Protein AF-A0A1J5H4K7-F1 (afdb_monomer_lite)

Structure (mmCIF, N/CA/C/O backbone):
data_AF-A0A1J5H4K7-F1
#
_entry.id   AF-A0A1J5H4K7-F1
#
loop_
_atom_site.group_PDB
_atom_site.id
_atom_site.type_symbol
_atom_site.label_atom_id
_atom_site.label_alt_id
_atom_site.label_comp_id
_atom_site.label_asym_id
_atom_site.label_entity_id
_atom_site.label_seq_id
_atom_site.pdbx_PDB_ins_code
_atom_site.Cartn_x
_atom_site.Cartn_y
_atom_site.Cartn_z
_atom_site.occupancy
_atom_site.B_iso_or_equiv
_atom_site.auth_seq_id
_atom_site.auth_comp_id
_atom_site.auth_asym_id
_atom_site.auth_atom_id
_atom_site.pdbx_PDB_model_num
ATOM 1 N N . MET A 1 1 ? 2.446 -22.734 0.315 1.00 34.53 1 MET A N 1
ATOM 2 C CA . MET A 1 1 ? 1.954 -21.987 -0.861 1.00 34.53 1 MET A CA 1
ATOM 3 C C . MET A 1 1 ? 2.165 -20.518 -0.540 1.00 34.53 1 MET A C 1
ATOM 5 O O . MET A 1 1 ? 1.490 -20.014 0.342 1.00 34.53 1 MET A O 1
ATOM 9 N N . TYR A 1 2 ? 3.209 -19.891 -1.085 1.00 38.25 2 TYR A N 1
ATOM 10 C CA . TYR A 1 2 ? 3.512 -18.499 -0.746 1.00 38.25 2 TYR A CA 1
ATOM 11 C C . TYR A 1 2 ? 2.624 -17.568 -1.578 1.00 38.25 2 TYR A C 1
ATOM 13 O O . TYR A 1 2 ? 2.773 -17.492 -2.799 1.00 38.25 2 TYR A O 1
ATOM 21 N N . ASP A 1 3 ? 1.687 -16.920 -0.890 1.00 46.75 3 ASP A N 1
ATOM 22 C CA . ASP A 1 3 ? 0.811 -15.863 -1.394 1.00 46.75 3 ASP A CA 1
ATOM 23 C C . ASP A 1 3 ? 1.637 -14.615 -1.733 1.00 46.75 3 ASP A C 1
ATOM 25 O O . ASP A 1 3 ? 1.971 -13.806 -0.865 1.00 46.75 3 ASP A O 1
ATOM 29 N N . TYR A 1 4 ? 1.959 -14.460 -3.012 1.00 50.16 4 TYR A N 1
ATOM 30 C CA . TYR A 1 4 ? 2.539 -13.248 -3.584 1.00 50.16 4 TYR A CA 1
ATOM 31 C C . TYR A 1 4 ? 1.491 -12.668 -4.530 1.00 50.16 4 TYR A C 1
ATOM 33 O O . TYR A 1 4 ? 1.376 -13.161 -5.642 1.00 50.16 4 TYR A O 1
ATOM 41 N N . PHE A 1 5 ? 0.649 -11.759 -4.031 1.00 52.06 5 PHE A N 1
ATOM 42 C CA . PHE A 1 5 ? -0.371 -11.036 -4.816 1.00 52.06 5 PHE A CA 1
ATOM 43 C C . PHE A 1 5 ? -0.649 -9.607 -4.290 1.00 52.06 5 PHE A C 1
ATOM 45 O O . PHE A 1 5 ? -1.360 -8.826 -4.911 1.00 52.06 5 PHE A O 1
ATOM 52 N N . LYS A 1 6 ? -0.113 -9.218 -3.125 1.00 63.38 6 LYS A N 1
ATOM 53 C CA . LYS A 1 6 ? -0.723 -8.165 -2.284 1.00 63.38 6 LYS A CA 1
ATOM 54 C C . LYS A 1 6 ? -0.451 -6.718 -2.721 1.00 63.38 6 LYS A C 1
ATOM 56 O O . LYS A 1 6 ? -1.143 -5.814 -2.267 1.00 63.38 6 LYS A O 1
ATOM 61 N N . GLN A 1 7 ? 0.558 -6.469 -3.557 1.00 62.12 7 GLN A N 1
ATOM 62 C CA . GLN A 1 7 ? 1.024 -5.101 -3.850 1.00 62.12 7 GLN A CA 1
ATOM 63 C C . GLN A 1 7 ? 0.368 -4.483 -5.086 1.00 62.12 7 GLN A C 1
ATOM 65 O O . GLN A 1 7 ? 0.087 -3.282 -5.097 1.00 62.12 7 GLN A O 1
ATOM 70 N N . PHE A 1 8 ? 0.107 -5.295 -6.115 1.00 68.50 8 PHE A N 1
ATOM 71 C CA . PHE A 1 8 ? -0.529 -4.812 -7.338 1.00 68.50 8 PHE A CA 1
ATOM 72 C C . PHE A 1 8 ? -1.960 -4.363 -7.074 1.00 68.50 8 PHE A C 1
ATOM 74 O O . PHE A 1 8 ? -2.347 -3.304 -7.550 1.00 68.50 8 PHE A O 1
ATOM 81 N N . ASP A 1 9 ? -2.708 -5.114 -6.267 1.00 73.81 9 ASP A N 1
ATOM 82 C CA . ASP A 1 9 ? -4.101 -4.796 -5.955 1.00 73.81 9 ASP A CA 1
ATOM 83 C C . ASP A 1 9 ? -4.224 -3.445 -5.241 1.00 73.81 9 ASP A C 1
ATOM 85 O O . ASP A 1 9 ? -5.035 -2.606 -5.632 1.00 73.81 9 ASP A O 1
ATOM 89 N N . ILE A 1 10 ? -3.362 -3.180 -4.251 1.00 77.19 10 ILE A N 1
ATOM 90 C CA . ILE A 1 10 ? -3.341 -1.896 -3.535 1.00 77.19 10 ILE A CA 1
ATOM 91 C C . ILE A 1 10 ? -2.958 -0.764 -4.490 1.00 77.19 10 ILE A C 1
ATOM 93 O O . ILE A 1 10 ? -3.667 0.240 -4.565 1.00 77.19 10 ILE A O 1
ATOM 97 N N . TRP A 1 11 ? -1.877 -0.920 -5.263 1.00 74.31 11 TRP A N 1
ATOM 98 C CA . TRP A 1 11 ? -1.497 0.088 -6.255 1.00 74.31 11 TRP A CA 1
ATOM 99 C C . TRP A 1 11 ? -2.612 0.329 -7.274 1.00 74.31 11 TRP A C 1
ATOM 101 O O . TRP A 1 11 ? -2.909 1.479 -7.587 1.00 74.31 11 TRP A O 1
ATOM 111 N N . PHE A 1 12 ? -3.259 -0.726 -7.766 1.00 74.62 12 PHE A N 1
ATOM 112 C CA . PHE A 1 12 ? -4.302 -0.643 -8.776 1.00 74.62 12 PHE A CA 1
ATOM 113 C C . PHE A 1 12 ? -5.512 0.125 -8.247 1.00 74.62 12 PHE A C 1
ATOM 115 O O . PHE A 1 12 ? -5.936 1.090 -8.886 1.00 74.62 12 PHE A O 1
ATOM 122 N N . LEU A 1 13 ? -6.009 -0.216 -7.055 1.00 79.19 13 LEU A N 1
ATOM 123 C CA . LEU A 1 13 ? -7.103 0.507 -6.400 1.00 79.19 13 LEU A CA 1
ATOM 124 C C . LEU A 1 13 ? -6.756 1.992 -6.216 1.00 79.19 13 LEU A C 1
ATOM 126 O O . LEU A 1 13 ? -7.519 2.873 -6.624 1.00 79.19 13 LEU A O 1
ATOM 130 N N . LEU A 1 14 ? -5.555 2.281 -5.710 1.00 74.38 14 LEU A N 1
ATOM 131 C CA . LEU A 1 14 ? -5.084 3.654 -5.533 1.00 74.38 14 LEU A CA 1
ATOM 132 C C . LEU A 1 14 ? -4.885 4.382 -6.874 1.00 74.38 14 LEU A C 1
ATOM 134 O O . LEU A 1 14 ? -5.114 5.592 -6.971 1.00 74.38 14 LEU A O 1
ATOM 138 N N . SER A 1 15 ? -4.469 3.687 -7.937 1.00 70.12 15 SER A N 1
ATOM 139 C CA . SER A 1 15 ? -4.314 4.243 -9.290 1.00 70.12 15 SER A CA 1
ATOM 140 C C . SER A 1 15 ? -5.656 4.688 -9.872 1.00 70.12 15 SER A C 1
ATOM 142 O O . SER A 1 15 ? -5.726 5.729 -10.525 1.00 70.12 15 SER A O 1
ATOM 144 N N . LYS A 1 16 ? -6.733 3.967 -9.540 1.00 78.38 16 LYS A N 1
ATOM 145 C CA . LYS A 1 16 ? -8.115 4.289 -9.910 1.00 78.38 16 LYS A CA 1
ATOM 146 C C . LYS A 1 16 ? -8.756 5.355 -9.019 1.00 78.38 16 LYS A C 1
ATOM 148 O O . LYS A 1 16 ? -9.925 5.661 -9.217 1.00 78.38 16 LYS A O 1
ATOM 153 N N . LYS A 1 17 ? -7.987 5.956 -8.098 1.00 75.38 17 LYS A N 1
ATOM 154 C CA . LYS A 1 17 ? -8.454 6.959 -7.124 1.00 75.38 17 LYS A CA 1
ATOM 155 C C . LYS A 1 17 ? -9.605 6.440 -6.251 1.00 75.38 17 LYS A C 1
ATOM 157 O O . LYS A 1 17 ? -10.443 7.224 -5.824 1.00 75.38 17 LYS A O 1
ATOM 162 N N . ILE A 1 18 ? -9.646 5.131 -6.001 1.00 78.00 18 ILE A N 1
ATOM 163 C CA . ILE A 1 18 ? -10.597 4.551 -5.055 1.00 78.00 18 ILE A CA 1
ATOM 164 C C . ILE A 1 18 ? -10.155 4.941 -3.647 1.00 78.00 18 ILE A C 1
ATOM 166 O O . ILE A 1 18 ? -9.008 4.697 -3.262 1.00 78.00 18 ILE A O 1
ATOM 170 N N . GLU A 1 19 ? -11.060 5.554 -2.892 1.00 76.56 19 GLU A N 1
ATOM 171 C CA . GLU A 1 19 ? -10.855 5.807 -1.470 1.00 76.56 19 GLU A CA 1
ATOM 172 C C . GLU A 1 19 ? -10.963 4.488 -0.703 1.00 76.56 19 GLU A C 1
ATOM 174 O O . GLU A 1 19 ? -11.912 3.721 -0.871 1.00 76.56 19 GLU A O 1
ATOM 179 N N . ILE A 1 20 ? -9.951 4.196 0.112 1.00 79.25 20 ILE A N 1
ATOM 180 C CA . ILE A 1 20 ? -9.946 3.014 0.972 1.00 79.25 20 ILE A CA 1
ATOM 181 C C . ILE A 1 20 ? -10.625 3.400 2.285 1.00 79.25 20 ILE A C 1
ATOM 183 O O . ILE A 1 20 ? -10.113 4.244 3.020 1.00 79.25 20 ILE A O 1
ATOM 187 N N . ASP A 1 21 ? -11.754 2.762 2.594 1.00 83.56 21 ASP A N 1
ATOM 188 C CA . ASP A 1 21 ? -12.414 2.907 3.892 1.00 83.56 21 ASP A CA 1
ATOM 189 C C . ASP A 1 21 ? -11.604 2.182 4.980 1.00 83.56 21 ASP A C 1
ATOM 191 O O . ASP A 1 21 ? -11.719 0.970 5.195 1.00 83.56 21 ASP A O 1
ATOM 195 N N . TRP A 1 22 ? -10.763 2.941 5.680 1.00 80.94 22 TRP A N 1
ATOM 196 C CA . TRP A 1 22 ? -9.913 2.427 6.752 1.00 80.94 22 TRP A CA 1
ATOM 197 C C . TRP A 1 22 ? -10.689 1.938 7.973 1.00 80.94 22 TRP A C 1
ATOM 199 O O . TRP A 1 22 ? -10.168 1.094 8.706 1.00 80.94 22 TRP A O 1
ATOM 209 N N . ASN A 1 23 ? -11.916 2.416 8.196 1.00 83.62 23 ASN A N 1
ATOM 210 C CA . ASN A 1 23 ? -12.758 1.916 9.280 1.00 83.62 23 ASN A CA 1
ATOM 211 C C . ASN A 1 23 ? -13.238 0.507 8.945 1.00 83.62 23 ASN A C 1
ATOM 213 O O . ASN A 1 23 ? -13.115 -0.393 9.776 1.00 83.62 23 ASN A O 1
ATOM 217 N N . LEU A 1 24 ? -13.687 0.288 7.707 1.00 86.56 24 LEU A N 1
ATOM 218 C CA . LEU A 1 24 ? -14.074 -1.036 7.229 1.00 86.56 24 LEU A CA 1
ATOM 219 C C . LEU A 1 24 ? -12.886 -2.007 7.208 1.00 86.56 24 LEU A C 1
ATOM 221 O O . LEU A 1 24 ? -13.017 -3.156 7.636 1.00 86.56 24 LEU A O 1
ATOM 225 N N . VAL A 1 25 ? -11.714 -1.557 6.750 1.00 85.94 25 VAL A N 1
ATOM 226 C CA . VAL A 1 25 ? -10.495 -2.381 6.756 1.00 85.94 25 VAL A CA 1
ATOM 227 C C . VAL A 1 25 ? -10.115 -2.773 8.185 1.00 85.94 25 VAL A C 1
ATOM 229 O O . VAL A 1 25 ? -9.937 -3.961 8.453 1.00 85.94 25 VAL A O 1
ATOM 232 N N . ASN A 1 26 ? -10.060 -1.822 9.122 1.00 85.38 26 ASN A N 1
ATOM 233 C CA . ASN A 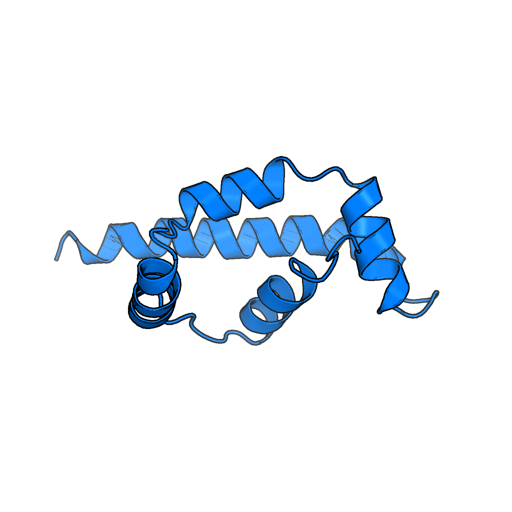1 26 ? -9.746 -2.119 10.522 1.00 85.38 26 ASN A CA 1
ATOM 234 C C . ASN A 1 26 ? -10.806 -3.009 11.185 1.00 85.38 26 ASN A C 1
ATOM 236 O O . ASN A 1 26 ? -10.446 -3.908 11.942 1.00 85.38 26 ASN A O 1
ATOM 240 N N . LEU A 1 27 ? -12.092 -2.824 10.868 1.00 89.00 27 LEU A N 1
ATOM 241 C CA . LEU A 1 27 ? -13.169 -3.696 11.341 1.00 89.00 27 LEU A CA 1
ATOM 242 C C . LEU A 1 27 ? -12.989 -5.133 10.840 1.00 89.00 27 LEU A C 1
ATOM 244 O O . LEU A 1 27 ? -13.172 -6.080 11.596 1.00 89.00 27 LEU A O 1
ATOM 248 N N . LYS A 1 28 ? -12.591 -5.318 9.579 1.00 87.56 28 LYS A N 1
ATOM 249 C CA . LYS A 1 28 ? -12.304 -6.652 9.042 1.00 87.56 28 LYS A CA 1
ATOM 250 C C . LYS A 1 28 ? -11.057 -7.265 9.681 1.00 87.56 28 LYS A C 1
ATOM 252 O O . LYS A 1 28 ? -11.032 -8.468 9.920 1.00 87.56 28 LYS A O 1
ATOM 257 N N . MET A 1 29 ? -10.022 -6.466 9.933 1.00 87.50 29 MET A N 1
ATOM 258 C CA . MET A 1 29 ? -8.760 -6.938 10.514 1.00 87.50 29 MET A CA 1
ATOM 259 C C . MET A 1 29 ? -8.863 -7.237 12.013 1.00 87.50 29 MET A C 1
ATOM 261 O O . MET A 1 29 ? -8.151 -8.119 12.499 1.00 87.50 29 MET A O 1
ATOM 265 N N . SER A 1 30 ? -9.786 -6.591 12.731 1.00 87.94 30 SER A N 1
ATOM 266 C CA . SER A 1 30 ? -10.028 -6.865 14.151 1.00 87.94 30 SER A CA 1
ATOM 267 C C . SER A 1 30 ? -10.508 -8.299 14.396 1.00 87.94 30 SER A C 1
ATOM 269 O O . SER A 1 30 ? -10.132 -8.889 15.405 1.00 87.94 30 SER A O 1
ATOM 271 N N . LEU A 1 31 ? -11.216 -8.908 13.432 1.00 90.19 31 LEU A N 1
ATOM 272 C CA . LEU A 1 31 ? -11.591 -10.332 13.449 1.00 90.19 31 LEU A CA 1
ATOM 273 C C . LEU A 1 31 ? -10.378 -11.276 13.505 1.00 90.19 31 LEU A C 1
ATOM 275 O O . LEU A 1 31 ? -10.508 -12.432 13.892 1.00 90.19 31 LEU A O 1
ATOM 279 N N . TYR A 1 32 ? -9.203 -10.782 13.115 1.00 88.81 32 TYR A N 1
ATOM 280 C CA . TYR A 1 32 ? -7.932 -11.501 13.143 1.00 88.81 32 TYR A CA 1
ATOM 281 C C . TYR A 1 32 ? -6.991 -10.976 14.241 1.00 88.81 32 TYR A C 1
ATOM 283 O O . TYR A 1 32 ? -5.794 -11.262 14.197 1.00 88.81 32 TYR A O 1
ATOM 291 N N . ASN A 1 33 ? -7.494 -10.172 15.189 1.00 85.81 33 ASN A N 1
ATOM 292 C CA . ASN A 1 33 ? -6.715 -9.455 16.207 1.00 85.81 33 ASN A CA 1
ATOM 293 C C . ASN A 1 33 ? -5.570 -8.607 15.619 1.00 85.81 33 ASN A C 1
ATOM 295 O O . ASN A 1 33 ? -4.504 -8.473 16.222 1.00 85.81 33 ASN A O 1
ATOM 299 N N . ARG A 1 34 ? -5.778 -8.026 14.432 1.00 82.88 34 ARG A N 1
ATOM 300 C CA . ARG A 1 34 ? -4.828 -7.110 13.793 1.00 82.88 34 ARG A CA 1
ATOM 301 C C . ARG A 1 34 ? -5.422 -5.714 13.684 1.00 82.88 34 ARG A C 1
ATOM 303 O O . ARG A 1 34 ? -6.624 -5.547 13.498 1.00 82.88 34 ARG A O 1
ATOM 310 N N . LYS A 1 35 ? -4.553 -4.711 13.749 1.00 77.62 35 LYS A N 1
ATOM 311 C CA . LYS A 1 35 ? -4.863 -3.326 13.403 1.00 77.62 35 LYS A CA 1
ATOM 312 C C . LYS A 1 35 ? -4.019 -2.951 12.194 1.00 77.62 35 LYS A C 1
ATOM 314 O O . LYS A 1 35 ? -2.905 -3.443 12.058 1.00 77.62 35 LYS A O 1
ATOM 319 N N . THR A 1 36 ? -4.565 -2.135 11.306 1.00 78.31 36 THR A N 1
ATOM 320 C CA . THR A 1 36 ? -3.845 -1.632 10.135 1.00 78.31 36 THR A CA 1
ATOM 321 C C . THR A 1 36 ? -3.619 -0.139 10.283 1.00 78.31 36 THR A C 1
ATOM 323 O O . THR A 1 36 ? -4.581 0.626 10.372 1.00 78.31 36 THR A O 1
ATOM 326 N N . ASP A 1 37 ? -2.349 0.260 10.295 1.00 80.06 37 ASP A N 1
ATOM 327 C CA . ASP A 1 37 ? -1.913 1.650 10.173 1.00 80.06 37 ASP A CA 1
ATOM 328 C C . ASP A 1 37 ? -1.281 1.867 8.789 1.00 80.06 37 ASP A C 1
ATOM 330 O O . ASP A 1 37 ? -0.480 1.058 8.315 1.00 80.06 37 ASP A O 1
ATOM 334 N N . ILE A 1 38 ? -1.615 2.987 8.148 1.00 78.69 38 ILE A N 1
ATOM 335 C CA . ILE A 1 38 ? -0.968 3.448 6.916 1.00 78.69 38 ILE A CA 1
ATOM 336 C C . ILE A 1 38 ? 0.554 3.479 7.081 1.00 78.69 38 ILE A C 1
ATOM 338 O O . ILE A 1 38 ? 1.266 3.077 6.164 1.00 78.69 38 ILE A O 1
ATOM 342 N N . LYS A 1 39 ? 1.071 3.903 8.242 1.00 79.50 39 LYS A N 1
ATOM 343 C CA . LYS A 1 39 ? 2.522 3.951 8.489 1.00 79.50 39 LYS A CA 1
ATOM 344 C C . LYS A 1 39 ? 3.161 2.566 8.451 1.00 79.50 39 LYS A C 1
ATOM 346 O O . LYS A 1 39 ? 4.223 2.392 7.859 1.00 79.50 39 LYS A O 1
ATOM 351 N N . GLU A 1 40 ? 2.498 1.574 9.033 1.00 77.44 40 GLU A N 1
ATOM 352 C CA . GLU A 1 40 ? 2.955 0.184 8.992 1.00 77.44 40 GLU A CA 1
ATOM 353 C C . GLU A 1 40 ? 2.909 -0.372 7.567 1.00 77.44 40 GLU A C 1
ATOM 355 O O . GLU A 1 40 ? 3.832 -1.064 7.147 1.00 77.44 40 GLU A O 1
ATOM 360 N N . ILE A 1 41 ? 1.878 -0.024 6.792 1.00 79.00 41 ILE A N 1
ATOM 361 C CA . ILE A 1 41 ? 1.766 -0.414 5.380 1.00 79.00 41 ILE A CA 1
ATOM 362 C C . ILE A 1 41 ? 2.892 0.211 4.551 1.00 79.00 41 ILE A C 1
ATOM 364 O O . ILE A 1 41 ? 3.520 -0.489 3.760 1.0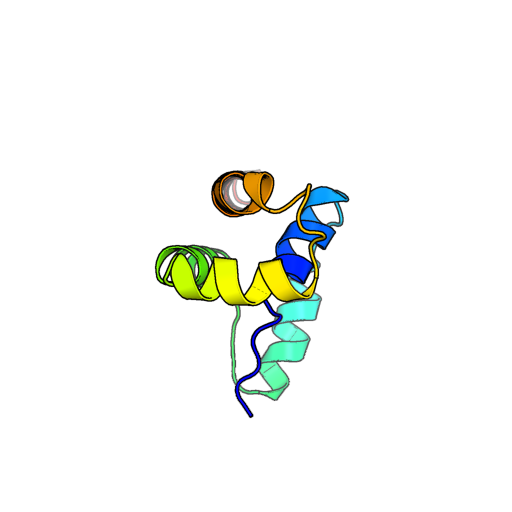0 79.00 41 ILE A O 1
ATOM 368 N N . ILE A 1 42 ? 3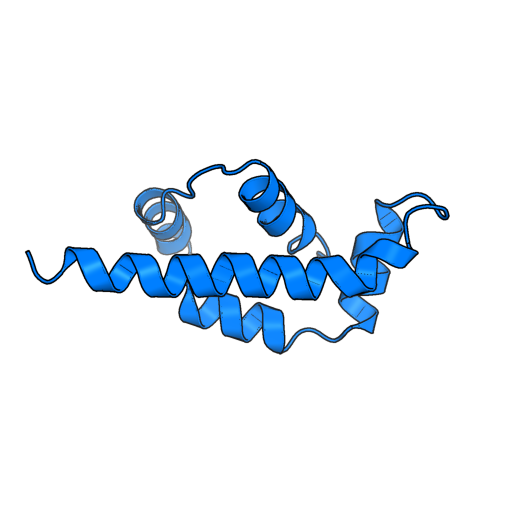.196 1.494 4.758 1.00 80.25 42 ILE A N 1
ATOM 369 C CA . ILE A 1 42 ? 4.324 2.184 4.115 1.00 80.25 42 ILE A CA 1
ATOM 370 C C . ILE A 1 42 ? 5.640 1.467 4.435 1.00 80.25 42 ILE A C 1
ATOM 372 O O . ILE A 1 42 ? 6.422 1.198 3.524 1.00 80.25 42 ILE A O 1
ATOM 376 N N . ASN A 1 43 ? 5.877 1.115 5.701 1.00 79.25 43 ASN A N 1
ATOM 377 C CA . ASN A 1 43 ? 7.092 0.407 6.110 1.00 79.25 43 ASN A CA 1
ATOM 378 C C . ASN A 1 43 ? 7.172 -0.994 5.492 1.00 79.25 43 ASN A C 1
ATOM 380 O O . ASN A 1 43 ? 8.198 -1.344 4.913 1.00 79.25 43 ASN A O 1
ATOM 384 N N . MET A 1 44 ? 6.072 -1.751 5.500 1.00 77.19 44 MET A N 1
ATOM 385 C CA . MET A 1 44 ? 6.008 -3.056 4.839 1.00 77.19 44 MET A CA 1
ATOM 386 C C . MET A 1 44 ? 6.322 -2.950 3.344 1.00 77.19 44 MET A C 1
ATOM 388 O O . MET A 1 44 ? 7.099 -3.742 2.825 1.00 77.19 44 MET A O 1
ATOM 392 N N . VAL A 1 45 ? 5.779 -1.954 2.639 1.00 77.19 45 VAL A N 1
ATOM 393 C CA . VAL A 1 45 ? 6.068 -1.759 1.208 1.00 77.19 45 VAL A CA 1
ATOM 394 C C . VAL A 1 45 ? 7.529 -1.345 0.974 1.00 77.19 45 VAL A C 1
ATOM 396 O O . VAL A 1 45 ? 8.103 -1.732 -0.046 1.00 77.19 45 VAL A O 1
ATOM 399 N N . LYS A 1 46 ? 8.168 -0.615 1.901 1.00 77.50 46 LYS A N 1
ATOM 400 C CA . LYS A 1 46 ? 9.603 -0.260 1.834 1.00 77.50 46 LYS A CA 1
ATOM 401 C C . LYS A 1 46 ? 10.530 -1.460 2.050 1.00 77.50 46 LYS A C 1
ATOM 403 O O . LYS A 1 46 ? 11.569 -1.536 1.403 1.00 77.50 46 LYS A O 1
ATOM 408 N N . GLU A 1 47 ? 10.160 -2.404 2.907 1.00 80.88 47 GLU A N 1
ATOM 409 C CA . GLU A 1 47 ? 11.030 -3.530 3.281 1.00 80.88 47 GLU A CA 1
ATOM 410 C C . GLU A 1 47 ? 11.013 -4.697 2.283 1.00 80.88 47 GLU A C 1
ATOM 412 O O . GLU A 1 47 ? 11.915 -5.535 2.295 1.00 80.88 47 GLU A O 1
ATOM 417 N N . ILE A 1 48 ? 10.031 -4.758 1.378 1.00 74.2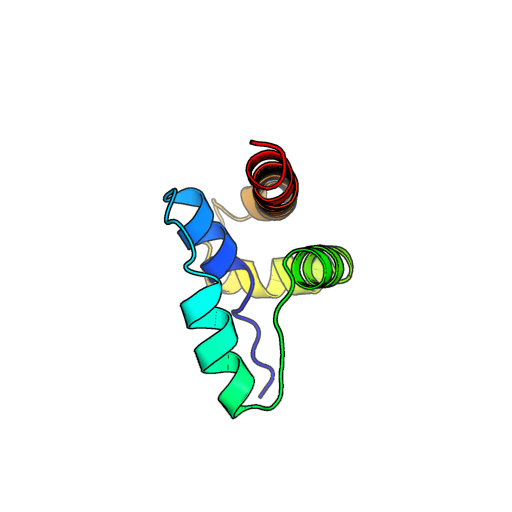5 48 ILE A N 1
ATOM 418 C CA . ILE A 1 48 ? 9.947 -5.862 0.412 1.00 74.25 48 ILE A CA 1
ATOM 419 C C . ILE A 1 48 ? 11.113 -5.798 -0.599 1.00 74.25 48 ILE A C 1
ATOM 421 O O . ILE A 1 48 ? 11.372 -4.740 -1.183 1.00 74.25 48 ILE A O 1
ATOM 425 N N . PRO A 1 49 ? 11.809 -6.916 -0.879 1.00 76.56 49 PRO A N 1
ATOM 426 C CA . PRO A 1 49 ? 12.869 -6.943 -1.881 1.00 76.56 49 PRO A CA 1
ATOM 427 C C . PRO A 1 49 ? 12.343 -6.694 -3.302 1.00 76.56 49 PRO A C 1
ATOM 429 O O . PRO A 1 49 ? 11.358 -7.299 -3.727 1.00 76.56 49 PRO A O 1
ATOM 432 N N . ASP A 1 50 ? 13.066 -5.901 -4.101 1.00 72.62 50 ASP A N 1
ATOM 433 C CA . ASP A 1 50 ? 12.708 -5.619 -5.506 1.00 72.62 50 ASP A CA 1
ATOM 434 C C . ASP A 1 50 ? 12.529 -6.892 -6.348 1.00 72.62 50 ASP A C 1
ATOM 436 O O . ASP A 1 50 ? 11.719 -6.937 -7.277 1.00 72.62 50 ASP A O 1
ATOM 440 N N . GLN A 1 51 ? 13.283 -7.948 -6.029 1.00 74.94 51 GLN A N 1
ATOM 441 C CA . GLN A 1 51 ? 13.173 -9.238 -6.705 1.00 74.94 51 GLN A CA 1
ATOM 442 C C . GLN A 1 51 ? 11.816 -9.904 -6.466 1.00 74.94 51 GLN A C 1
ATOM 444 O O . GLN A 1 51 ? 11.274 -10.507 -7.393 1.00 74.94 51 GLN A O 1
ATOM 449 N N . GLU A 1 52 ? 11.250 -9.774 -5.264 1.00 72.88 52 GLU A N 1
ATOM 450 C CA . GLU A 1 52 ? 9.924 -10.309 -4.959 1.00 72.88 52 GLU A CA 1
ATOM 451 C C . GLU A 1 52 ? 8.841 -9.512 -5.680 1.00 72.88 52 GLU A C 1
ATOM 453 O O . GLU A 1 52 ? 7.995 -10.112 -6.335 1.00 72.88 52 GLU A O 1
ATOM 458 N N . ILE A 1 53 ? 8.938 -8.179 -5.677 1.00 71.88 53 ILE A N 1
ATOM 459 C CA . ILE A 1 53 ? 8.028 -7.291 -6.419 1.00 71.88 53 ILE A CA 1
ATOM 460 C C . ILE A 1 53 ? 8.041 -7.642 -7.907 1.00 71.88 53 ILE A C 1
ATOM 462 O O . ILE A 1 53 ? 6.999 -7.823 -8.535 1.00 71.88 53 ILE A O 1
ATOM 466 N N . LYS A 1 54 ? 9.236 -7.797 -8.485 1.00 73.00 54 LYS A N 1
ATOM 467 C CA . LYS A 1 54 ? 9.392 -8.176 -9.888 1.00 73.00 54 LYS A CA 1
ATOM 468 C C . LYS A 1 54 ? 8.814 -9.561 -10.158 1.00 73.00 54 LYS A C 1
ATOM 470 O O . LYS A 1 54 ? 8.102 -9.730 -11.143 1.00 73.00 54 LYS A O 1
ATOM 475 N N . LYS A 1 55 ? 9.094 -10.554 -9.314 1.00 74.44 55 LYS A N 1
ATOM 476 C CA . LYS A 1 55 ? 8.560 -11.917 -9.463 1.00 74.44 55 LYS A CA 1
ATOM 477 C C . LYS A 1 55 ? 7.037 -11.951 -9.353 1.00 74.44 55 LYS A C 1
ATOM 47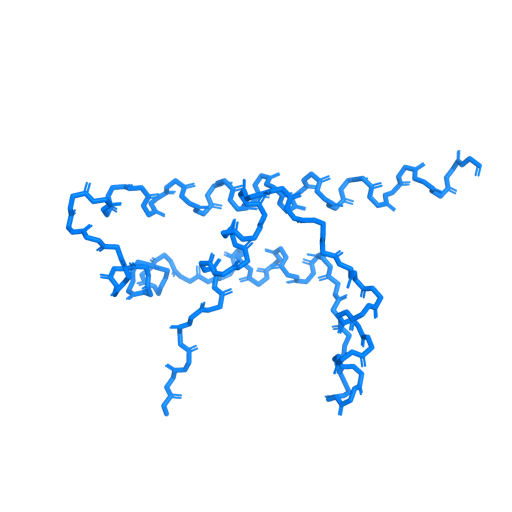9 O O . LYS A 1 55 ? 6.410 -12.759 -10.032 1.00 74.44 55 LYS A O 1
ATOM 484 N N . ASP A 1 56 ? 6.466 -11.086 -8.526 1.00 71.38 56 ASP A N 1
ATOM 485 C CA . ASP A 1 56 ? 5.027 -10.970 -8.338 1.00 71.38 56 ASP A CA 1
ATOM 486 C C . ASP A 1 56 ? 4.375 -10.330 -9.574 1.00 71.38 56 ASP A C 1
ATOM 488 O O . ASP A 1 56 ? 3.604 -10.957 -10.299 1.00 71.38 56 ASP A O 1
ATOM 492 N N . LEU A 1 57 ? 4.830 -9.130 -9.941 1.00 71.31 57 LEU A N 1
ATOM 493 C CA . LEU A 1 57 ? 4.279 -8.360 -11.057 1.00 71.31 57 LEU A CA 1
ATOM 494 C C . LEU A 1 57 ? 4.516 -8.999 -12.433 1.00 71.31 57 LEU A C 1
ATOM 496 O O . LEU A 1 57 ? 3.686 -8.859 -13.328 1.00 71.31 57 LEU A O 1
ATOM 500 N N . THR A 1 58 ? 5.615 -9.732 -12.632 1.00 74.06 58 THR A N 1
ATOM 501 C CA . THR A 1 58 ? 5.892 -10.406 -13.919 1.00 74.06 58 THR A CA 1
ATOM 502 C C . THR A 1 58 ? 4.940 -11.559 -14.241 1.00 74.06 58 THR A C 1
ATOM 504 O O . THR A 1 58 ? 4.879 -11.949 -15.410 1.00 74.06 58 THR A O 1
ATOM 507 N N . LYS A 1 59 ? 4.197 -12.083 -13.253 1.00 73.44 59 LYS A N 1
ATOM 508 C CA . LYS A 1 59 ? 3.137 -13.083 -13.469 1.00 73.44 59 LYS A CA 1
ATOM 509 C C . LYS A 1 59 ? 1.865 -12.480 -14.065 1.00 73.44 59 LYS A C 1
ATOM 511 O O . LYS A 1 59 ? 1.133 -13.194 -14.740 1.00 73.44 59 LYS A O 1
ATOM 516 N N . PHE A 1 60 ? 1.627 -11.187 -13.842 1.00 70.19 60 PHE A N 1
ATOM 517 C CA . PHE A 1 60 ? 0.422 -10.477 -14.295 1.00 70.19 60 PHE A CA 1
ATOM 518 C C . PHE A 1 60 ? 0.695 -9.541 -15.470 1.00 70.19 60 PHE A C 1
ATOM 520 O O . PHE A 1 60 ? -0.202 -9.276 -16.267 1.00 70.19 60 PHE A O 1
ATOM 527 N N . LEU A 1 61 ? 1.929 -9.043 -15.597 1.00 68.69 61 LEU A N 1
ATOM 528 C CA . LEU A 1 61 ? 2.304 -8.086 -16.631 1.00 68.69 61 LEU A CA 1
ATOM 529 C C . LEU A 1 61 ? 2.913 -8.776 -17.867 1.00 68.69 61 LEU A C 1
ATOM 531 O O . LEU A 1 61 ? 3.931 -9.479 -17.749 1.00 68.69 61 LEU A O 1
ATOM 535 N N . PRO A 1 62 ? 2.360 -8.513 -19.067 1.00 73.12 62 PRO A N 1
ATOM 536 C CA . PRO A 1 62 ? 2.963 -8.875 -20.346 1.00 73.12 62 PRO A CA 1
ATOM 537 C C . PRO A 1 62 ? 4.420 -8.395 -20.467 1.00 73.12 62 PRO A C 1
ATOM 539 O O . PRO A 1 62 ? 4.803 -7.382 -19.880 1.00 73.12 62 PRO A O 1
ATOM 542 N N . LEU A 1 63 ? 5.253 -9.111 -21.234 1.00 70.81 63 LEU A N 1
ATOM 543 C CA . LEU A 1 63 ? 6.701 -8.851 -21.362 1.00 70.81 63 LEU A CA 1
ATOM 544 C C . LEU A 1 63 ? 7.034 -7.388 -21.708 1.00 70.81 63 LEU A C 1
ATOM 546 O O . LEU A 1 63 ? 7.958 -6.806 -21.143 1.00 70.81 63 LEU A O 1
ATOM 550 N N . ASN A 1 64 ? 6.228 -6.791 -22.578 1.00 70.81 64 ASN A N 1
ATOM 551 C CA . ASN A 1 64 ? 6.280 -5.407 -23.044 1.00 70.81 64 ASN A CA 1
ATOM 552 C C . ASN A 1 64 ? 5.899 -4.357 -21.984 1.00 70.81 64 ASN A C 1
ATOM 554 O O . ASN A 1 64 ? 6.047 -3.168 -22.244 1.00 70.81 64 ASN A O 1
ATOM 558 N N . HIS A 1 65 ? 5.388 -4.748 -20.815 1.00 64.31 65 HIS A N 1
ATOM 559 C CA . HIS A 1 65 ? 5.019 -3.830 -19.725 1.00 64.31 65 HIS A CA 1
ATOM 560 C C . HIS A 1 65 ? 5.906 -4.006 -18.485 1.00 64.31 65 HIS A C 1
ATOM 562 O O . HIS A 1 65 ? 5.722 -3.328 -17.480 1.00 64.31 65 HIS A O 1
ATOM 568 N N . ARG A 1 66 ? 6.916 -4.883 -18.538 1.00 69.06 66 ARG A N 1
ATOM 569 C CA . ARG A 1 66 ? 7.793 -5.171 -17.389 1.00 69.06 66 ARG A CA 1
ATOM 570 C C . ARG A 1 66 ? 8.767 -4.043 -17.047 1.00 69.06 66 ARG A C 1
ATOM 572 O O . ARG A 1 66 ? 9.298 -4.038 -15.940 1.00 69.06 66 ARG A O 1
ATOM 579 N N . SER A 1 67 ? 8.996 -3.092 -17.952 1.00 72.25 67 SER A N 1
ATOM 580 C CA . SER A 1 67 ? 9.757 -1.865 -17.668 1.00 72.25 67 SER A CA 1
ATOM 581 C C . SER A 1 67 ? 9.093 -1.020 -16.575 1.00 72.25 67 SER A C 1
ATOM 583 O O . SER A 1 67 ? 9.794 -0.460 -15.737 1.00 72.25 67 SER A O 1
ATOM 585 N N . ILE A 1 68 ? 7.756 -1.036 -16.510 1.00 73.19 68 ILE A N 1
ATOM 586 C CA . ILE A 1 68 ? 6.955 -0.245 -15.567 1.00 73.19 68 ILE A CA 1
ATOM 587 C C . ILE A 1 68 ? 7.077 -0.733 -14.114 1.00 73.19 68 ILE A C 1
ATOM 589 O O . ILE A 1 68 ? 6.769 -0.001 -13.182 1.00 73.19 68 ILE A O 1
ATOM 593 N N . ILE A 1 69 ? 7.566 -1.961 -13.894 1.00 71.75 69 ILE A N 1
ATOM 594 C CA . ILE A 1 69 ? 7.720 -2.571 -12.560 1.00 71.75 69 ILE A CA 1
ATOM 595 C C . ILE A 1 69 ? 8.597 -1.713 -11.646 1.00 71.75 69 ILE A C 1
ATOM 597 O O . ILE A 1 69 ? 8.314 -1.598 -10.456 1.00 71.75 69 ILE A O 1
ATOM 601 N N . LYS A 1 70 ? 9.646 -1.096 -12.204 1.00 71.56 70 LYS A N 1
ATOM 602 C CA . LYS A 1 70 ? 10.528 -0.198 -11.446 1.00 71.56 70 LYS A CA 1
ATOM 603 C C . LYS A 1 70 ? 9.803 1.073 -10.996 1.00 71.56 70 LYS A C 1
ATOM 605 O O . LYS A 1 70 ? 10.110 1.603 -9.936 1.00 71.56 70 LYS A O 1
ATOM 610 N N . GLU A 1 71 ? 8.835 1.532 -11.780 1.00 76.38 71 GLU A N 1
ATOM 611 C CA . GLU A 1 71 ? 8.096 2.773 -11.541 1.00 76.38 71 GLU A CA 1
ATOM 612 C C . GLU A 1 71 ? 6.884 2.554 -10.625 1.00 76.38 71 GLU A C 1
ATOM 614 O O . GLU A 1 71 ? 6.581 3.411 -9.800 1.00 76.38 71 GLU A O 1
ATOM 619 N N . ILE A 1 72 ? 6.246 1.375 -10.676 1.00 75.81 72 ILE A N 1
ATOM 620 C CA . ILE A 1 72 ? 5.085 1.029 -9.833 1.00 75.81 72 ILE A CA 1
ATOM 621 C C . ILE A 1 72 ? 5.385 1.231 -8.348 1.00 75.81 72 ILE A C 1
ATOM 623 O O . ILE A 1 72 ? 4.546 1.774 -7.630 1.00 75.81 72 ILE A O 1
ATOM 627 N N . ARG A 1 73 ? 6.570 0.817 -7.881 1.00 75.38 73 ARG A N 1
ATOM 628 C CA . ARG A 1 73 ? 6.958 0.988 -6.476 1.00 75.38 73 ARG A CA 1
ATOM 629 C C . ARG A 1 73 ? 7.012 2.464 -6.103 1.00 75.38 73 ARG A C 1
ATOM 631 O O . ARG A 1 73 ? 6.427 2.851 -5.099 1.00 75.38 73 ARG A O 1
ATOM 638 N N . VAL A 1 74 ? 7.665 3.277 -6.929 1.00 81.00 74 VAL A N 1
ATOM 639 C CA . VAL A 1 74 ? 7.782 4.726 -6.719 1.00 81.00 74 VAL A CA 1
ATOM 640 C C . VAL A 1 74 ? 6.392 5.360 -6.658 1.00 81.00 74 VAL A C 1
ATOM 642 O O . VAL A 1 74 ? 6.065 6.031 -5.685 1.00 81.00 74 VAL A O 1
ATOM 645 N N . TRP A 1 75 ? 5.519 5.049 -7.616 1.00 80.94 75 TRP A N 1
ATOM 646 C CA . TRP A 1 75 ? 4.157 5.587 -7.647 1.00 80.94 75 TRP A CA 1
ATOM 647 C C . TRP A 1 75 ? 3.283 5.124 -6.482 1.00 80.94 75 TRP A C 1
ATOM 649 O O . TRP A 1 75 ? 2.441 5.884 -5.998 1.00 80.94 75 TRP A O 1
ATOM 659 N N . LEU A 1 76 ? 3.439 3.872 -6.042 1.00 81.38 76 LEU A N 1
ATOM 660 C CA . LEU A 1 76 ? 2.745 3.351 -4.868 1.00 81.38 76 LEU A CA 1
ATOM 661 C C . LEU A 1 76 ? 3.181 4.115 -3.615 1.00 81.38 76 LEU A C 1
ATOM 663 O O . LEU A 1 76 ? 2.325 4.559 -2.854 1.00 81.38 76 LEU A O 1
ATOM 667 N N . MET A 1 77 ? 4.487 4.318 -3.439 1.00 80.62 77 MET A N 1
ATOM 668 C CA . MET A 1 77 ? 5.038 5.068 -2.312 1.00 80.62 77 MET A CA 1
ATOM 669 C C . MET A 1 77 ? 4.546 6.515 -2.296 1.00 80.62 77 MET A C 1
ATOM 671 O O . MET A 1 77 ? 4.001 6.951 -1.288 1.00 80.62 77 MET A O 1
ATOM 675 N N . GLU A 1 78 ? 4.616 7.216 -3.428 1.00 82.56 78 GLU A N 1
ATOM 676 C CA . GLU A 1 78 ? 4.113 8.590 -3.550 1.00 82.56 78 GLU A CA 1
ATOM 677 C C . GLU A 1 78 ? 2.621 8.705 -3.204 1.00 82.56 78 GLU A C 1
ATOM 679 O O . GLU A 1 78 ? 2.183 9.679 -2.589 1.00 82.56 78 GLU A O 1
ATOM 684 N N . LYS A 1 79 ? 1.807 7.722 -3.611 1.00 79.69 79 LYS A N 1
ATOM 685 C CA . LYS A 1 79 ? 0.373 7.704 -3.289 1.00 79.69 79 LYS A CA 1
ATOM 686 C C . LYS A 1 79 ? 0.123 7.425 -1.811 1.00 79.69 79 LYS A C 1
ATOM 688 O O . LYS A 1 79 ? -0.762 8.054 -1.234 1.00 79.69 79 LYS A O 1
ATOM 693 N N . LEU A 1 80 ? 0.869 6.500 -1.210 1.00 79.44 80 LEU A N 1
ATOM 694 C CA . LEU A 1 80 ? 0.728 6.159 0.205 1.00 79.44 80 LEU A CA 1
ATOM 695 C C . LEU A 1 80 ? 1.196 7.299 1.119 1.00 79.44 80 LEU A C 1
ATOM 697 O O . LEU A 1 80 ? 0.515 7.601 2.095 1.00 79.44 80 LEU A O 1
ATOM 701 N N . GLU A 1 81 ? 2.296 7.976 0.787 1.00 81.12 81 GLU A N 1
ATOM 702 C CA . GLU A 1 81 ? 2.800 9.125 1.552 1.00 81.12 81 GLU A CA 1
ATOM 703 C C . GLU A 1 81 ? 1.793 10.285 1.538 1.00 81.12 81 GLU A C 1
ATOM 705 O O . GLU A 1 81 ? 1.414 10.780 2.600 1.00 81.12 81 GLU A O 1
ATOM 710 N N . LYS A 1 82 ? 1.215 10.611 0.373 1.00 79.19 82 LYS A N 1
ATOM 711 C CA . LYS A 1 82 ? 0.132 11.610 0.265 1.00 79.19 82 LYS A CA 1
ATOM 712 C C . LYS A 1 82 ? -1.112 11.260 1.090 1.00 79.19 82 LYS A C 1
ATOM 714 O O . LYS A 1 82 ? -1.807 12.156 1.567 1.00 79.19 82 LYS A O 1
ATOM 719 N N . LEU A 1 83 ? -1.431 9.973 1.236 1.00 73.06 83 LEU A N 1
ATOM 720 C CA . LEU A 1 83 ? -2.541 9.518 2.082 1.00 73.06 83 LEU A CA 1
ATOM 721 C C . LEU A 1 83 ? -2.209 9.624 3.575 1.00 73.06 83 LEU A C 1
ATOM 723 O O . LEU A 1 83 ? -3.090 9.958 4.365 1.00 73.06 83 LEU A O 1
ATOM 727 N N . GLY A 1 84 ? -0.952 9.382 3.954 1.00 67.00 84 GLY A N 1
ATOM 728 C CA . GLY A 1 84 ? -0.468 9.588 5.319 1.00 67.00 84 GLY A CA 1
ATOM 729 C C . GLY A 1 84 ? -0.501 11.057 5.750 1.00 67.00 84 GLY A C 1
ATOM 730 O O . GLY A 1 84 ? -0.838 11.347 6.894 1.00 67.00 84 GLY A O 1
ATOM 731 N N . GLU A 1 85 ? -0.220 11.986 4.835 1.00 59.53 85 GLU A N 1
ATOM 732 C CA . GLU A 1 85 ? -0.255 13.430 5.105 1.00 59.53 85 GLU A CA 1
ATOM 733 C C . GLU A 1 85 ? -1.688 13.957 5.286 1.00 59.53 85 GLU A C 1
ATOM 735 O O . GLU A 1 85 ? -1.971 14.641 6.272 1.00 59.53 85 GLU A O 1
ATOM 740 N N . LYS A 1 86 ? -2.626 13.565 4.408 1.00 54.12 86 LYS A N 1
ATOM 741 C CA . LYS A 1 86 ? -4.033 14.012 4.466 1.00 54.12 86 LYS A CA 1
ATOM 742 C C . LYS A 1 86 ? -4.770 13.638 5.757 1.00 54.12 86 LYS A C 1
ATOM 744 O O . LYS A 1 86 ? -5.641 14.383 6.187 1.00 54.12 86 LYS A O 1
ATOM 749 N N . GLY A 1 87 ? -4.410 12.530 6.408 1.00 47.78 87 GLY A N 1
ATOM 750 C CA . GLY A 1 87 ? -5.020 12.121 7.682 1.00 47.78 87 GLY A CA 1
ATOM 751 C C . GLY A 1 87 ? -4.638 12.989 8.893 1.00 47.78 87 GLY A C 1
ATOM 752 O O . GLY A 1 87 ? -5.192 12.795 9.978 1.00 47.78 87 GLY A O 1
ATOM 753 N N . THR A 1 88 ? -3.693 13.922 8.730 1.00 41.62 88 THR A N 1
ATOM 754 C CA . THR A 1 88 ? -3.183 14.781 9.815 1.00 41.62 88 THR A CA 1
ATOM 755 C C . THR A 1 88 ? -3.822 16.173 9.818 1.00 41.62 88 THR A C 1
ATOM 757 O O . THR A 1 88 ? -3.860 16.815 10.864 1.00 41.62 88 THR A O 1
ATOM 760 N N . ASP A 1 89 ? -4.370 16.620 8.685 1.00 39.38 89 ASP A N 1
ATOM 761 C CA . ASP A 1 89 ? -4.892 17.986 8.521 1.00 39.38 89 ASP A CA 1
ATOM 762 C C . ASP A 1 89 ? -6.344 18.144 9.024 1.00 39.38 89 ASP A C 1
ATOM 764 O O . ASP A 1 89 ? -6.761 19.223 9.434 1.00 39.38 89 ASP A O 1
ATOM 768 N N . GLU A 1 90 ? -7.115 17.054 9.098 1.00 41.12 90 GLU A N 1
ATOM 769 C CA . GLU A 1 90 ? -8.510 17.089 9.578 1.00 41.12 90 GLU A CA 1
ATOM 770 C C . GLU A 1 90 ? -8.654 17.014 11.109 1.00 41.12 90 GLU A C 1
ATOM 772 O O . GLU A 1 90 ? -9.765 17.040 11.628 1.00 41.12 90 GLU A O 1
ATO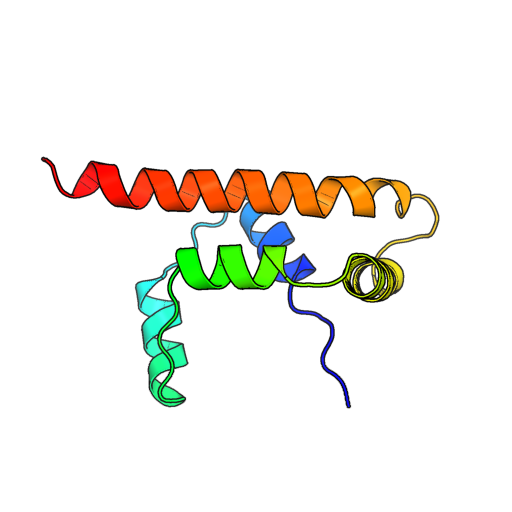M 777 N N . ARG A 1 91 ? -7.547 16.948 11.866 1.00 41.88 91 ARG A N 1
ATOM 778 C CA . ARG A 1 91 ? -7.583 17.004 13.344 1.00 41.88 91 ARG A CA 1
ATOM 779 C C . ARG A 1 91 ? -7.390 18.410 13.921 1.00 41.88 91 ARG A C 1
ATOM 781 O O . ARG A 1 91 ? -7.462 18.557 15.136 1.00 41.88 91 ARG A O 1
ATOM 788 N N . ASN A 1 92 ? -7.165 19.417 13.072 1.00 39.44 92 ASN A N 1
ATOM 789 C CA . ASN A 1 92 ? -6.943 20.812 13.469 1.00 39.44 92 ASN A CA 1
ATOM 790 C C . ASN A 1 92 ? -7.967 21.784 12.845 1.00 39.44 92 ASN A C 1
ATOM 792 O O . ASN A 1 92 ? -7.608 22.898 12.456 1.00 39.44 92 ASN A O 1
ATOM 796 N N . LYS A 1 93 ? -9.240 21.387 12.753 1.00 37.34 93 LYS A N 1
ATOM 797 C CA . LYS A 1 93 ? -10.358 22.307 12.507 1.00 37.34 93 LYS A CA 1
ATOM 798 C C . LYS A 1 93 ? -11.536 22.005 13.415 1.00 37.34 93 LYS A C 1
ATOM 800 O O . LYS A 1 93 ? -11.825 20.806 13.606 1.00 37.34 93 LYS A O 1
#

Organism: NCBI:txid1805029

Radius of gyration: 14.78 Å; chains: 1; bounding box: 27×44×39 Å

Sequence (93 aa):
MYDYFKQFDIWFLLSKKIEIDWNLVNLKMSLYNRKTDIKEIINMVKEIPDQEIKKDLTKFLPLNHRSIIKEIRVWLMEKLEKLGEKGTDERNK

Secondary structure (DSSP, 8-state):
-----HHHHHHHHHHTTPPP-HHHHHHHHHTTT----HHHHHHHHHHS-HHHHHHHHTTTS-GGGGGGHHHHHHHHHHHHHHHHHHHHHTT--

Foldseek 3Di:
DDDLAPQCVLLVCVVVVNDDPQVVVQVVCVVVVDHDDLVVVLVVLVPDDLVSLLVSVVVVDDPVCSVCSVVSSVSSNVSSVVVVVVVVVVVPD

pLDDT: mean 72.13, std 13.14, range [34.53, 90.19]